P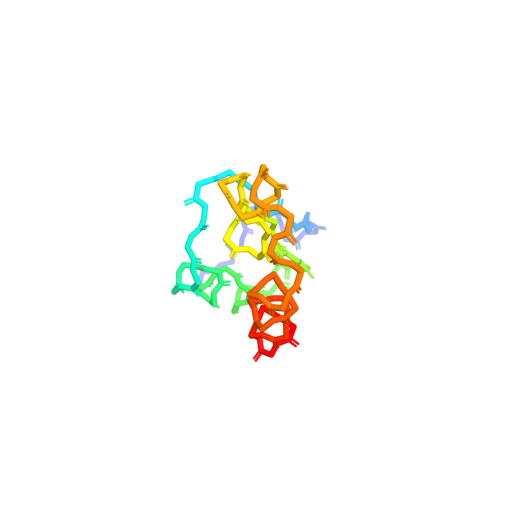rotein AF-A0A2D9MXB1-F1 (afdb_monomer_lite)

Structure (mmCIF, N/CA/C/O backbone):
data_AF-A0A2D9MXB1-F1
#
_entry.id   AF-A0A2D9MXB1-F1
#
loop_
_atom_site.group_PDB
_atom_site.id
_atom_site.type_symbol
_atom_site.label_atom_id
_atom_site.label_alt_id
_atom_site.label_comp_id
_atom_site.label_asym_id
_atom_site.label_entity_id
_atom_site.label_seq_id
_atom_site.pdbx_PDB_ins_code
_atom_site.Cartn_x
_atom_site.Cartn_y
_atom_site.Cartn_z
_atom_site.occupancy
_atom_site.B_iso_or_equiv
_atom_site.auth_seq_id
_atom_site.auth_comp_id
_atom_site.auth_asym_id
_atom_site.auth_atom_id
_atom_site.pdbx_PDB_model_num
ATOM 1 N N . MET A 1 1 ? 8.004 2.063 -25.342 1.00 60.22 1 MET A N 1
ATOM 2 C CA . MET A 1 1 ? 8.626 3.254 -24.724 1.00 60.22 1 MET A CA 1
ATOM 3 C C . MET A 1 1 ? 9.501 2.766 -23.577 1.00 60.22 1 MET A C 1
ATOM 5 O O . MET A 1 1 ? 8.994 1.984 -22.783 1.00 60.22 1 MET A O 1
ATOM 9 N N . ALA A 1 2 ? 10.785 3.124 -23.525 1.00 70.06 2 ALA A N 1
ATOM 10 C CA . ALA A 1 2 ? 11.666 2.761 -22.408 1.00 70.06 2 ALA A CA 1
ATOM 11 C C . ALA A 1 2 ? 11.710 3.906 -21.371 1.00 70.06 2 ALA A C 1
ATOM 13 O O . ALA A 1 2 ? 11.573 5.063 -21.777 1.00 70.06 2 ALA A O 1
ATOM 14 N N . PRO A 1 3 ? 11.876 3.622 -20.065 1.00 75.44 3 PRO A N 1
ATOM 15 C CA . PRO A 1 3 ? 12.027 4.661 -19.049 1.00 75.44 3 PRO A CA 1
ATOM 16 C C . PRO A 1 3 ? 13.298 5.488 -19.289 1.00 75.44 3 PRO A C 1
ATOM 18 O O . PRO A 1 3 ? 14.326 4.936 -19.671 1.00 75.44 3 PRO A O 1
ATOM 21 N N . VAL A 1 4 ? 13.243 6.797 -19.012 1.00 87.38 4 VAL A N 1
ATOM 22 C CA . VAL A 1 4 ? 14.407 7.707 -19.110 1.00 87.38 4 VAL A CA 1
ATOM 23 C C . VAL A 1 4 ? 15.537 7.275 -18.166 1.00 87.38 4 VAL A C 1
ATOM 25 O O . VAL A 1 4 ? 16.709 7.398 -18.506 1.00 87.38 4 VAL A O 1
ATOM 28 N N . TYR A 1 5 ? 15.177 6.714 -17.008 1.00 88.94 5 TYR A N 1
ATOM 29 C CA . TYR A 1 5 ? 16.103 6.170 -16.017 1.00 88.94 5 TYR A CA 1
ATOM 30 C C . TYR A 1 5 ? 15.765 4.695 -15.748 1.00 88.94 5 TYR A C 1
ATOM 32 O O . TYR A 1 5 ? 15.002 4.403 -14.827 1.00 88.94 5 TYR A O 1
ATOM 40 N N . PRO A 1 6 ? 16.270 3.758 -16.569 1.00 86.00 6 PRO A N 1
ATOM 41 C CA . PRO A 1 6 ? 15.866 2.351 -16.515 1.00 86.00 6 PRO A CA 1
ATOM 42 C C . PRO A 1 6 ? 16.350 1.615 -15.256 1.00 86.00 6 PRO A C 1
ATOM 44 O O . PRO A 1 6 ? 15.747 0.618 -14.879 1.00 86.00 6 PRO A O 1
ATOM 47 N N . GLU A 1 7 ? 17.395 2.123 -14.600 1.00 91.31 7 GLU A N 1
ATOM 48 C CA . GLU A 1 7 ? 18.000 1.534 -13.394 1.00 91.31 7 GLU A CA 1
ATOM 49 C C . GLU A 1 7 ? 17.302 1.962 -12.090 1.00 91.31 7 GLU A C 1
ATOM 51 O O . GLU A 1 7 ? 17.574 1.408 -11.025 1.00 91.31 7 GLU A O 1
ATOM 56 N N . LEU A 1 8 ? 16.439 2.985 -12.134 1.00 94.50 8 LEU A N 1
ATOM 57 C CA . LEU A 1 8 ? 15.800 3.510 -10.929 1.00 94.50 8 LEU A CA 1
ATOM 58 C C . LEU A 1 8 ? 14.547 2.717 -10.581 1.00 94.50 8 LEU A C 1
ATOM 60 O O . LEU A 1 8 ? 13.659 2.550 -11.414 1.00 94.50 8 LEU A O 1
ATOM 64 N N . MET A 1 9 ? 14.453 2.329 -9.311 1.00 95.12 9 MET A N 1
ATOM 65 C CA . MET A 1 9 ? 13.263 1.725 -8.723 1.00 95.12 9 MET A CA 1
ATOM 66 C C . MET A 1 9 ? 12.509 2.749 -7.873 1.00 95.12 9 MET A C 1
ATOM 68 O O . MET A 1 9 ? 13.119 3.561 -7.175 1.00 95.12 9 MET A O 1
ATOM 72 N N . PHE A 1 10 ? 11.181 2.693 -7.907 1.00 94.81 10 PHE A N 1
ATOM 73 C CA . PHE A 1 10 ? 10.301 3.674 -7.280 1.00 94.81 10 PHE A CA 1
ATOM 74 C C . PHE A 1 10 ? 9.393 3.046 -6.221 1.00 94.81 10 PHE A C 1
ATOM 76 O O . PHE A 1 10 ? 8.929 1.913 -6.358 1.00 94.81 10 PHE A O 1
ATOM 83 N N . CYS A 1 11 ? 9.103 3.843 -5.192 1.00 95.75 11 CYS A N 1
ATOM 84 C CA . CYS A 1 11 ? 8.027 3.624 -4.231 1.00 95.75 11 CYS A CA 1
ATOM 85 C C . CYS A 1 11 ? 7.124 4.870 -4.233 1.00 95.75 11 CYS A C 1
ATOM 87 O O . CYS A 1 11 ? 7.408 5.831 -3.511 1.00 95.75 11 CYS A O 1
ATOM 89 N N . PRO A 1 12 ? 6.097 4.926 -5.101 1.00 95.12 12 PRO A N 1
ATOM 90 C CA . PRO A 1 12 ? 5.156 6.038 -5.140 1.00 95.12 12 PRO A CA 1
ATOM 91 C C . PRO A 1 12 ? 4.403 6.161 -3.814 1.00 95.12 12 PRO A C 1
ATOM 93 O O . PRO A 1 12 ? 3.928 5.165 -3.261 1.00 95.12 12 PRO A O 1
ATOM 96 N N . THR A 1 13 ? 4.285 7.391 -3.306 1.00 93.75 13 THR A N 1
ATOM 97 C CA . THR A 1 13 ? 3.552 7.691 -2.072 1.00 93.75 13 THR A CA 1
ATOM 98 C C . THR A 1 13 ? 2.765 8.995 -2.176 1.00 93.75 13 THR A C 1
ATOM 100 O O . THR A 1 13 ? 3.109 9.872 -2.964 1.00 93.75 13 THR A O 1
ATOM 103 N N . GLY A 1 14 ? 1.727 9.124 -1.342 1.00 87.56 14 GLY A N 1
ATOM 104 C CA . GLY A 1 14 ? 0.940 10.351 -1.189 1.00 87.56 14 GLY A CA 1
ATOM 105 C C . GLY A 1 14 ? -0.357 10.349 -1.999 1.00 87.56 14 GLY A C 1
ATOM 106 O O . GLY A 1 14 ? -0.340 10.387 -3.220 1.00 87.56 14 GLY A O 1
ATOM 107 N N . GLY A 1 15 ? -1.500 10.312 -1.307 1.00 88.06 15 GLY A N 1
ATOM 108 C CA . GLY A 1 15 ? -2.830 10.439 -1.924 1.00 88.06 15 GLY A CA 1
ATOM 109 C C . GLY A 1 15 ? -3.314 9.255 -2.772 1.00 88.06 15 GLY A C 1
ATOM 110 O O . GLY A 1 15 ? -4.446 9.296 -3.229 1.00 88.06 15 GLY A O 1
ATOM 111 N N . ILE A 1 16 ? -2.503 8.207 -2.939 1.00 93.12 16 ILE A N 1
ATOM 112 C CA . ILE A 1 16 ? -2.812 7.038 -3.775 1.00 93.12 16 ILE A CA 1
ATOM 113 C C . ILE A 1 16 ? -4.045 6.284 -3.248 1.00 93.12 16 ILE A C 1
ATOM 115 O O . ILE A 1 16 ? -4.154 6.010 -2.048 1.00 93.12 16 ILE A O 1
ATOM 119 N N . SER A 1 17 ? -4.954 5.924 -4.149 1.00 91.88 17 SER A N 1
ATOM 120 C CA . SER A 1 17 ? -6.109 5.044 -3.920 1.00 91.88 17 SER A CA 1
ATOM 121 C C . SER A 1 17 ? -5.809 3.575 -4.267 1.00 91.88 17 SER A C 1
ATOM 123 O O . SER A 1 17 ? -4.768 3.255 -4.831 1.00 91.88 17 SER A O 1
ATOM 125 N N . PHE A 1 18 ? -6.723 2.648 -3.947 1.00 90.56 18 PHE A N 1
ATOM 126 C CA . PHE A 1 18 ? -6.558 1.225 -4.299 1.00 90.56 18 PHE A CA 1
ATOM 127 C C . PHE A 1 18 ? -6.473 0.978 -5.813 1.00 90.56 18 PHE A C 1
ATOM 129 O O . PHE A 1 18 ? -5.759 0.071 -6.244 1.00 90.56 18 PHE A O 1
ATOM 136 N N . ASP A 1 19 ? -7.202 1.766 -6.600 1.00 89.00 19 ASP A N 1
ATOM 137 C CA . ASP A 1 19 ? -7.248 1.595 -8.050 1.00 89.00 19 ASP A CA 1
ATOM 138 C C . ASP A 1 19 ? -5.930 2.091 -8.666 1.00 89.00 19 ASP A C 1
ATOM 140 O O . ASP A 1 19 ? -5.248 1.338 -9.359 1.00 89.00 19 ASP A O 1
ATOM 144 N N . GLU A 1 20 ? -5.476 3.287 -8.274 1.00 93.50 20 GLU A N 1
ATOM 145 C CA . GLU A 1 20 ? -4.182 3.847 -8.697 1.00 93.50 20 GLU A CA 1
ATOM 146 C C . GLU A 1 20 ? -2.996 2.988 -8.233 1.00 93.50 20 GLU A C 1
ATOM 148 O O . GLU A 1 20 ? -2.021 2.817 -8.963 1.00 93.50 20 GLU A O 1
ATOM 153 N N . ALA A 1 21 ? -3.066 2.411 -7.029 1.00 94.56 21 ALA A N 1
ATOM 154 C CA . ALA A 1 21 ? -2.029 1.527 -6.501 1.00 94.56 21 ALA A CA 1
ATOM 155 C C . ALA A 1 21 ? -1.753 0.339 -7.439 1.00 94.56 21 ALA A C 1
ATOM 157 O O . ALA A 1 21 ? -0.591 0.005 -7.672 1.00 94.56 21 ALA A O 1
ATOM 158 N N . SER A 1 22 ? -2.805 -0.253 -8.013 1.00 93.19 22 SER A N 1
ATOM 159 C CA . SER A 1 22 ? -2.685 -1.367 -8.965 1.00 93.19 22 SER A CA 1
ATOM 160 C C . SER A 1 22 ? -1.983 -0.931 -10.256 1.00 93.19 22 SER A C 1
ATOM 162 O O . SER A 1 22 ? -1.137 -1.650 -10.789 1.00 93.19 22 SER A O 1
ATOM 164 N N . GLU A 1 23 ? -2.291 0.272 -10.744 1.00 93.69 23 GLU A N 1
ATOM 165 C CA . GLU A 1 23 ? -1.679 0.832 -11.955 1.00 93.69 23 GLU A CA 1
ATOM 166 C C . GLU A 1 23 ? -0.184 1.127 -11.771 1.00 93.69 23 GLU A C 1
ATOM 168 O O . GLU A 1 23 ? 0.619 0.857 -12.670 1.00 93.69 23 GLU A O 1
ATOM 173 N N . TYR A 1 24 ? 0.208 1.636 -10.597 1.00 94.56 24 TYR A N 1
ATOM 174 C CA . TYR A 1 24 ? 1.616 1.843 -10.253 1.00 94.56 24 TYR A CA 1
ATOM 175 C C . TYR A 1 24 ? 2.371 0.519 -10.133 1.00 94.56 24 TYR A C 1
ATOM 177 O O . TYR A 1 24 ? 3.452 0.394 -10.705 1.00 94.56 24 TYR A O 1
ATOM 185 N N . LEU A 1 25 ? 1.811 -0.475 -9.436 1.00 94.62 25 LEU A N 1
ATOM 186 C CA . LEU A 1 25 ? 2.450 -1.784 -9.244 1.00 94.62 25 LEU A CA 1
ATOM 187 C C . LEU A 1 25 ? 2.630 -2.568 -10.553 1.00 94.62 25 LEU A C 1
ATOM 189 O O . LEU A 1 25 ? 3.535 -3.393 -10.654 1.00 94.62 25 LEU A O 1
ATOM 193 N N . ALA A 1 26 ? 1.825 -2.289 -11.582 1.00 93.75 26 ALA A N 1
ATOM 194 C CA . ALA A 1 26 ? 2.006 -2.876 -12.909 1.00 93.75 26 ALA A CA 1
ATOM 195 C C . ALA A 1 26 ? 3.276 -2.377 -13.634 1.00 93.75 26 ALA A C 1
ATOM 197 O O . ALA A 1 26 ? 3.723 -2.997 -14.606 1.00 93.75 26 ALA A O 1
ATOM 198 N N . GLN A 1 27 ? 3.870 -1.260 -13.195 1.00 92.38 27 GLN A N 1
ATOM 199 C CA . GLN A 1 27 ? 5.095 -0.724 -13.787 1.00 92.38 27 GLN A CA 1
ATOM 200 C C . GLN A 1 27 ? 6.318 -1.528 -13.338 1.00 92.38 27 GLN A C 1
ATOM 202 O O . GLN A 1 27 ? 6.555 -1.739 -12.154 1.00 92.38 27 GLN A O 1
ATOM 207 N N . LYS A 1 28 ? 7.175 -1.909 -14.292 1.00 91.75 28 LYS A N 1
ATOM 208 C CA . LYS A 1 28 ? 8.361 -2.749 -14.026 1.00 91.75 28 LYS A CA 1
ATOM 209 C C . LYS A 1 28 ? 9.371 -2.133 -13.056 1.00 91.75 28 LYS A C 1
ATOM 211 O O . LYS A 1 28 ? 10.168 -2.857 -12.473 1.00 91.75 28 LYS A O 1
ATOM 216 N N . ASN A 1 29 ? 9.379 -0.810 -12.940 1.00 93.44 29 ASN A N 1
ATOM 217 C CA . ASN A 1 29 ? 10.301 -0.057 -12.101 1.00 93.44 29 ASN A CA 1
ATOM 218 C C . ASN A 1 29 ? 9.664 0.415 -10.784 1.00 93.44 29 ASN A C 1
ATOM 220 O O . ASN A 1 29 ? 10.254 1.236 -10.088 1.00 93.44 29 ASN A O 1
ATOM 224 N N . VAL A 1 30 ? 8.480 -0.080 -10.423 1.00 94.81 30 VAL A N 1
ATOM 225 C CA . VAL A 1 30 ? 7.835 0.197 -9.134 1.00 94.81 30 VAL A CA 1
ATOM 226 C C . VAL A 1 30 ? 7.925 -1.058 -8.270 1.00 94.81 30 VAL A C 1
ATOM 228 O O . VAL A 1 30 ? 7.429 -2.113 -8.647 1.00 94.81 30 VAL A O 1
ATOM 231 N N . ILE A 1 31 ? 8.583 -0.956 -7.112 1.00 95.75 31 ILE A N 1
ATOM 232 C CA . ILE A 1 31 ? 8.779 -2.098 -6.194 1.00 95.75 31 ILE A CA 1
ATOM 233 C C . ILE A 1 31 ? 7.702 -2.196 -5.120 1.00 95.75 31 ILE A C 1
ATOM 235 O O . ILE A 1 31 ? 7.504 -3.253 -4.526 1.00 95.75 31 ILE A O 1
ATOM 239 N N . SER A 1 32 ? 7.050 -1.079 -4.821 1.00 95.50 32 SER A N 1
ATOM 240 C CA . SER A 1 32 ? 6.021 -0.974 -3.798 1.00 95.50 32 SER A CA 1
ATOM 241 C C . SER A 1 32 ? 5.247 0.325 -3.978 1.00 95.50 32 SER A C 1
ATOM 243 O O . SER A 1 32 ? 5.684 1.230 -4.683 1.00 95.50 32 SER A O 1
ATOM 245 N N . VAL A 1 33 ? 4.093 0.418 -3.328 1.00 96.25 33 VAL A N 1
ATOM 246 C CA . VAL A 1 33 ? 3.278 1.632 -3.252 1.00 96.25 33 VAL A CA 1
ATOM 247 C C . VAL A 1 33 ? 2.931 1.889 -1.794 1.00 96.25 33 VAL A C 1
ATOM 249 O O . VAL A 1 33 ? 2.655 0.955 -1.038 1.00 96.25 33 VAL A O 1
ATOM 252 N N . GLY A 1 34 ? 2.962 3.153 -1.384 1.00 93.81 34 GLY A N 1
ATOM 253 C CA . GLY A 1 34 ? 2.614 3.562 -0.028 1.00 93.81 34 GLY A CA 1
ATOM 254 C C . GLY A 1 34 ? 1.446 4.534 -0.025 1.00 93.81 34 GLY A C 1
ATOM 255 O O . GLY A 1 34 ? 1.440 5.534 -0.739 1.00 93.81 34 GLY A O 1
ATOM 256 N N . GLY A 1 35 ? 0.458 4.289 0.828 1.00 91.38 35 GLY A N 1
ATOM 257 C CA . GLY A 1 35 ? -0.649 5.219 0.979 1.00 91.38 35 GLY A CA 1
ATOM 258 C C . GLY A 1 35 ? -1.484 4.952 2.217 1.00 91.38 35 GLY A C 1
ATOM 259 O O . GLY A 1 35 ? -1.585 3.826 2.705 1.00 91.38 35 GLY A O 1
ATOM 260 N N . SER A 1 36 ? -2.133 6.010 2.700 1.00 93.19 36 SER A N 1
ATOM 261 C CA . SER A 1 36 ? -3.027 5.944 3.858 1.00 93.19 36 SER A CA 1
ATOM 262 C C . SER A 1 36 ? -4.256 5.064 3.611 1.00 93.19 36 SER A C 1
ATOM 264 O O . SER A 1 36 ? -4.961 4.746 4.560 1.00 93.19 36 SER A O 1
ATOM 266 N N . PHE A 1 37 ? -4.513 4.632 2.371 1.00 91.19 37 PHE A N 1
ATOM 267 C CA . PHE A 1 37 ? -5.622 3.741 2.026 1.00 91.19 37 PHE A CA 1
ATOM 268 C C . PHE A 1 37 ? -5.579 2.394 2.771 1.00 91.19 37 PHE A C 1
ATOM 270 O O . PHE A 1 37 ? -6.632 1.816 3.036 1.00 91.19 37 PHE A O 1
ATOM 277 N N . ALA A 1 38 ? -4.389 1.903 3.139 1.00 92.62 38 ALA A N 1
ATOM 278 C CA . ALA A 1 38 ? -4.231 0.661 3.899 1.00 92.62 38 ALA A CA 1
ATOM 279 C C . ALA A 1 38 ? -4.453 0.852 5.413 1.00 92.62 38 ALA A C 1
ATOM 281 O O . ALA A 1 38 ? -4.867 -0.082 6.100 1.00 92.62 38 ALA A O 1
ATOM 282 N N . SER A 1 39 ? -4.211 2.060 5.934 1.00 94.25 39 SER A N 1
ATOM 283 C CA . SER A 1 39 ? -4.406 2.416 7.347 1.00 94.25 39 SER A CA 1
ATOM 284 C C . SER A 1 39 ? -4.894 3.870 7.513 1.00 94.25 39 SER A C 1
ATOM 286 O O . SER A 1 39 ? -4.118 4.746 7.911 1.00 94.25 39 SER A O 1
ATOM 288 N N . PRO A 1 40 ? -6.170 4.157 7.199 1.00 94.75 40 PRO A N 1
ATOM 289 C CA . PRO A 1 40 ? -6.726 5.505 7.285 1.00 94.75 40 PRO A CA 1
ATOM 290 C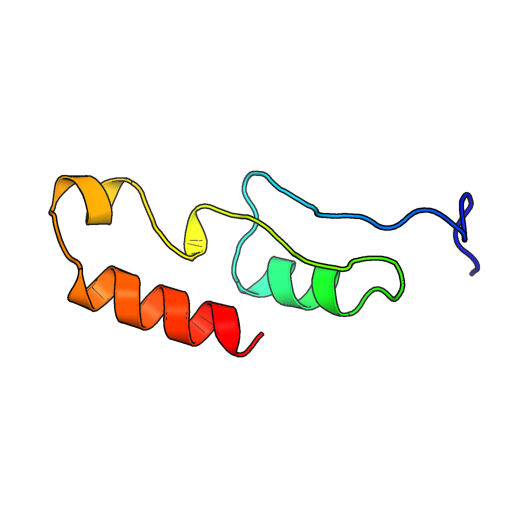 C . PRO A 1 40 ? -6.670 6.091 8.703 1.00 94.75 40 PRO A C 1
ATOM 292 O O . PRO A 1 40 ? -7.003 5.412 9.677 1.00 94.75 40 PRO A O 1
ATOM 295 N N . GLN A 1 41 ? -6.318 7.377 8.821 1.00 95.12 41 GLN A N 1
ATOM 296 C CA . GLN A 1 41 ? -6.183 8.065 10.112 1.00 95.12 41 GLN A CA 1
ATOM 297 C C . GLN A 1 41 ? -7.471 8.014 10.948 1.00 95.12 41 GLN A C 1
ATOM 299 O O . GLN A 1 41 ? -7.417 7.752 12.146 1.00 95.12 41 GLN A O 1
ATOM 304 N N . ASN A 1 42 ? -8.637 8.171 10.320 1.00 96.69 42 ASN A N 1
ATOM 305 C CA . ASN A 1 42 ? -9.925 8.113 11.013 1.00 96.69 42 ASN A CA 1
ATOM 306 C C . ASN A 1 42 ? -10.198 6.743 11.664 1.00 96.69 42 ASN A C 1
ATOM 308 O O . ASN A 1 42 ? -10.887 6.678 12.680 1.00 96.69 42 ASN A O 1
ATOM 312 N N . LEU A 1 43 ? -9.688 5.644 11.094 1.00 97.25 43 LEU A N 1
ATOM 313 C CA . LEU A 1 43 ? -9.814 4.306 11.678 1.00 97.25 43 LEU A CA 1
ATOM 314 C C . LEU A 1 43 ? -8.816 4.102 12.817 1.00 97.25 43 LEU A C 1
ATOM 316 O O . LEU A 1 43 ? -9.153 3.459 13.809 1.00 97.25 43 LEU A O 1
ATOM 320 N N . ILE A 1 44 ? -7.625 4.696 12.711 1.00 97.12 44 ILE A N 1
ATOM 321 C CA . ILE A 1 44 ? -6.630 4.709 13.791 1.00 97.12 44 ILE A CA 1
ATOM 322 C C . ILE A 1 44 ? -7.180 5.472 15.003 1.00 97.12 44 ILE A C 1
ATOM 324 O O . ILE A 1 44 ? -7.146 4.956 16.119 1.00 97.12 44 ILE A O 1
ATOM 328 N N . GLU A 1 45 ? -7.755 6.658 14.791 1.00 98.12 45 GLU A N 1
ATOM 329 C CA . GLU A 1 45 ? -8.375 7.479 15.844 1.00 98.12 45 GLU A C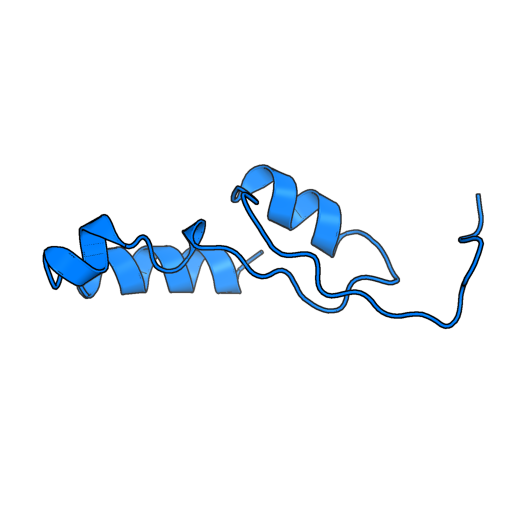A 1
ATOM 330 C C . GLU A 1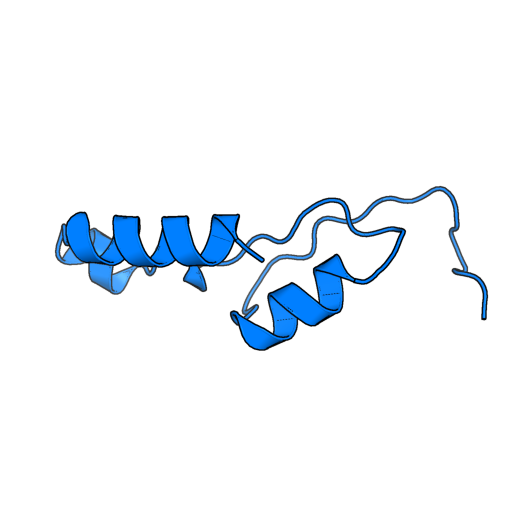 45 ? -9.536 6.752 16.535 1.00 98.12 45 GLU A C 1
ATOM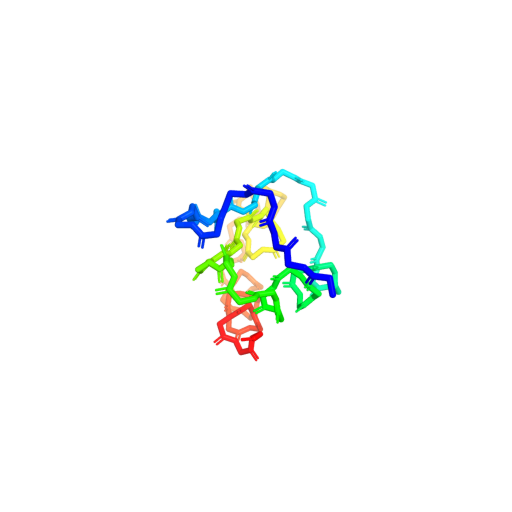 332 O O . GLU A 1 45 ? -9.680 6.816 17.756 1.00 98.12 45 GLU A O 1
ATOM 337 N N . LYS A 1 46 ? -10.321 5.986 15.768 1.00 98.25 46 LYS A N 1
ATOM 338 C CA . LYS A 1 46 ? -11.399 5.127 16.283 1.00 98.25 46 LYS A CA 1
ATOM 339 C C . LYS A 1 46 ? -10.910 3.809 16.887 1.00 98.25 46 LYS A C 1
ATOM 341 O O . LYS A 1 46 ? -11.718 3.084 17.462 1.00 98.25 46 LYS A O 1
ATOM 346 N N . ARG A 1 47 ? -9.616 3.488 16.761 1.00 98.06 47 ARG A N 1
ATOM 347 C CA . ARG A 1 47 ? -9.016 2.192 17.129 1.00 98.06 47 ARG A CA 1
ATOM 348 C C . ARG A 1 47 ? -9.725 0.999 16.473 1.00 98.06 47 ARG A C 1
ATOM 350 O O . ARG A 1 47 ? -9.831 -0.074 17.066 1.00 98.06 47 ARG A O 1
ATOM 357 N N . ASP A 1 48 ? -10.210 1.178 15.246 1.00 98.31 48 ASP A N 1
ATOM 358 C CA . ASP A 1 48 ? -10.900 0.136 14.484 1.00 98.31 48 ASP A CA 1
ATOM 359 C C . ASP A 1 48 ? -9.891 -0.774 13.767 1.00 98.31 48 ASP A C 1
ATOM 361 O O . ASP A 1 48 ? -9.656 -0.704 12.556 1.00 98.31 48 ASP A O 1
ATOM 365 N N . TRP A 1 49 ? -9.248 -1.637 14.552 1.00 97.81 49 TRP A N 1
ATOM 366 C CA . TR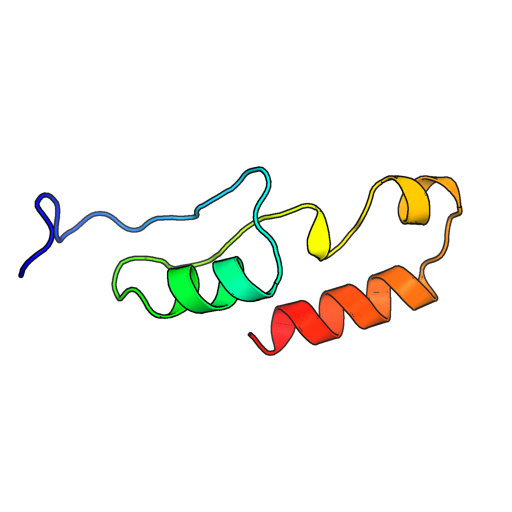P A 1 49 ? -8.218 -2.552 14.057 1.00 97.81 49 TRP A CA 1
ATOM 367 C C . TRP A 1 49 ? -8.769 -3.623 13.118 1.00 97.81 49 TRP A C 1
ATOM 369 O O . TRP A 1 49 ? -8.036 -4.122 12.265 1.00 97.81 49 TRP A O 1
ATOM 379 N N . ASN A 1 50 ? -10.053 -3.963 13.239 1.00 98.25 50 ASN A N 1
ATOM 380 C CA . ASN A 1 50 ? -10.694 -4.929 12.353 1.00 98.25 50 ASN A CA 1
ATOM 381 C C . ASN A 1 50 ? -10.846 -4.351 10.944 1.00 98.25 50 ASN A C 1
ATOM 383 O O . ASN A 1 50 ? -10.479 -5.020 9.973 1.00 98.25 50 ASN A O 1
ATOM 387 N N . ALA A 1 51 ? -11.303 -3.100 10.828 1.00 97.81 51 ALA A N 1
ATOM 388 C CA . ALA A 1 51 ? -11.372 -2.414 9.542 1.00 97.81 51 ALA A CA 1
ATOM 389 C C . ALA A 1 51 ? -9.976 -2.217 8.928 1.00 97.81 51 ALA A C 1
ATOM 391 O O . ALA A 1 51 ? -9.777 -2.529 7.753 1.00 97.81 51 ALA A O 1
ATOM 392 N N . ILE A 1 52 ? -8.983 -1.793 9.722 1.00 97.81 52 ILE A N 1
ATOM 393 C CA . ILE A 1 52 ? -7.593 -1.650 9.250 1.00 97.81 52 ILE A CA 1
ATOM 394 C C . ILE A 1 52 ? -7.036 -2.992 8.761 1.00 97.81 52 ILE A C 1
ATOM 396 O O . ILE A 1 52 ? -6.426 -3.051 7.697 1.00 97.81 52 ILE A O 1
ATOM 400 N N . LYS A 1 53 ? -7.285 -4.094 9.478 1.00 98.00 53 LYS A N 1
ATOM 401 C CA . LYS A 1 53 ? -6.852 -5.432 9.051 1.00 98.00 53 LYS A CA 1
ATOM 402 C C . LYS A 1 53 ? -7.450 -5.820 7.699 1.00 98.00 53 LYS A C 1
ATOM 404 O O . LYS A 1 53 ? -6.724 -6.342 6.857 1.00 98.00 53 LYS A O 1
ATOM 409 N N . ALA A 1 54 ? -8.739 -5.561 7.476 1.00 97.94 54 ALA A N 1
ATOM 410 C CA . ALA A 1 54 ? -9.388 -5.851 6.198 1.00 97.94 54 ALA A CA 1
ATOM 411 C C . ALA A 1 54 ? -8.776 -5.030 5.046 1.00 97.94 54 ALA A C 1
ATOM 413 O O . ALA A 1 54 ? -8.501 -5.575 3.976 1.00 97.94 54 ALA A O 1
ATOM 414 N N . LEU A 1 55 ? -8.495 -3.743 5.280 1.00 96.69 55 LEU A N 1
ATOM 415 C CA . LEU A 1 55 ? -7.835 -2.872 4.302 1.00 96.69 55 LEU A CA 1
ATOM 416 C C . LEU A 1 55 ? -6.397 -3.311 4.014 1.00 96.69 55 LEU A C 1
ATOM 418 O O . LEU A 1 55 ? -6.014 -3.407 2.850 1.00 96.69 55 LEU A O 1
ATOM 422 N N . ALA A 1 56 ? -5.624 -3.650 5.045 1.00 96.06 56 ALA A N 1
ATOM 423 C CA . ALA A 1 56 ? -4.264 -4.158 4.899 1.00 96.06 56 ALA A CA 1
ATOM 424 C C . ALA A 1 56 ? -4.228 -5.492 4.133 1.00 96.06 56 ALA A C 1
ATOM 426 O O . ALA A 1 56 ? -3.385 -5.683 3.261 1.00 96.06 56 ALA A O 1
ATOM 427 N N . GLN A 1 57 ? -5.172 -6.401 4.397 1.00 97.00 57 GLN A N 1
ATOM 428 C CA . GLN A 1 57 ? -5.306 -7.651 3.642 1.00 97.00 57 GLN A CA 1
ATOM 429 C C . GLN A 1 57 ? -5.685 -7.414 2.180 1.00 97.00 57 GLN A C 1
ATOM 431 O O . GLN A 1 57 ? -5.196 -8.135 1.312 1.00 97.00 57 GLN A O 1
ATOM 436 N N . ARG A 1 58 ? -6.540 -6.423 1.897 1.00 95.31 58 ARG A N 1
ATOM 437 C CA . ARG A 1 58 ? -6.843 -6.009 0.521 1.00 95.31 58 ARG A CA 1
ATOM 438 C C . ARG A 1 58 ? -5.595 -5.449 -0.162 1.00 95.31 58 ARG A C 1
ATOM 440 O O . ARG A 1 58 ? -5.310 -5.847 -1.281 1.00 95.31 58 ARG A O 1
ATOM 447 N N . ALA A 1 59 ? -4.843 -4.582 0.516 1.00 94.81 59 ALA A N 1
ATOM 448 C CA . ALA A 1 59 ? -3.627 -3.967 -0.017 1.00 94.81 59 ALA A CA 1
ATOM 449 C C . ALA A 1 59 ? -2.530 -5.001 -0.316 1.00 94.81 59 ALA A C 1
ATOM 451 O O . ALA A 1 59 ? -1.866 -4.913 -1.338 1.00 94.81 59 ALA A O 1
ATOM 452 N N . ALA A 1 60 ? -2.383 -6.020 0.534 1.00 94.56 60 ALA A N 1
ATOM 453 C CA . ALA A 1 60 ? -1.415 -7.101 0.343 1.00 94.56 60 ALA A CA 1
ATOM 454 C C . ALA A 1 60 ? -1.751 -8.059 -0.820 1.00 94.56 60 ALA A C 1
ATOM 456 O O . ALA A 1 60 ? -0.966 -8.960 -1.104 1.00 94.56 60 ALA A O 1
ATOM 457 N N . ARG A 1 61 ? -2.932 -7.920 -1.438 1.00 94.31 61 ARG A N 1
ATOM 458 C CA . ARG A 1 61 ? -3.383 -8.719 -2.591 1.00 94.31 61 ARG A CA 1
ATOM 459 C C . ARG A 1 61 ? -3.378 -7.931 -3.906 1.00 94.31 61 ARG A C 1
ATOM 461 O O . ARG A 1 61 ? -3.887 -8.459 -4.893 1.00 94.31 61 ARG A O 1
ATOM 468 N N . LEU A 1 62 ? -2.900 -6.686 -3.878 1.00 90.25 62 LEU A N 1
ATOM 469 C CA . LEU A 1 62 ? -2.677 -5.878 -5.076 1.00 90.25 62 LEU A CA 1
ATOM 470 C C . LEU A 1 62 ? -1.525 -6.436 -5.917 1.00 90.25 62 LEU A C 1
ATOM 472 O O . LEU A 1 62 ? -0.626 -7.079 -5.328 1.00 90.25 62 LEU A O 1
#

pLDDT: mean 92.95, std 6.38, range [60.22, 98.31]

Radius of gyration: 13.89 Å; chains: 1; bounding box: 29×19×42 Å

Foldseek 3Di:
DADPCNPAADAAEDPDDPVNQVVQVPDPRYPYYDYCQLPPPVCVVVVVVVVSVVSVVSRVVD

Secondary structure (DSSP, 8-state):
---SSTT--B--BSS--HHHHHHHHTSTTB---B-GGGS-HHHHHTT-HHHHHHHHHHHTT-

Sequence (62 aa):
MAPVYPELMFCPTGGISFDEASEYLAQKNVISVGGSFASPQNLIEKRDWNAIKALAQRAARL